Protein AF-A0A8C8VWM9-F1 (afdb_monomer)

Radius of gyration: 40.5 Å; Cα contacts (8 Å, |Δi|>4): 13; chains: 1; bounding box: 88×67×94 Å

Secondary structure (DSSP, 8-state):
-PPPPP----------PPPP---------PPP-------------------PPPPTT--GGGGPPP---THHHHHHHHHHHHHHHHHHHHHHHHHHHHHH----SS-----PPP--------HHHHHHHHHHHHHHHHHHHHHHHHHHHHHHHHHHHHHTT-

Solvent-accessible surface area (backbone atoms only — not comparable to full-atom values): 11146 Å² total; per-residue (Å²): 138,84,85,86,78,90,81,92,77,89,80,85,80,78,90,82,83,82,86,85,90,80,80,91,78,92,78,85,82,84,82,80,86,76,89,74,95,72,94,64,89,70,78,83,70,76,72,76,87,73,85,72,78,68,57,94,92,54,60,71,70,82,76,54,72,86,76,89,58,78,63,61,62,56,57,54,52,52,54,50,50,52,51,53,51,52,52,52,50,50,53,53,50,50,56,47,32,72,74,73,43,68,83,56,95,62,88,68,74,72,79,76,78,79,82,86,70,92,73,90,66,64,70,68,58,58,55,53,52,51,54,51,51,52,52,54,52,50,51,53,52,52,49,53,52,50,50,52,51,51,51,49,52,51,52,54,55,58,60,75,79,111

Foldseek 3Di:
DDDDDDDDDDDDDDDDDDDDDDDDDDDDDDDDDDDDDDDDPPPPCPPPPDDDDPPDPDDCVVVDDPDPDPVVVVVVVVVVVVVVVVVVVVVVVVVCCVVQNDCDPPHDGPDDDPPDDDDPDPPVVVVVVVVVVVVVVVVVVVVVVVVVVVVVVVVVVVVVVD

Sequence (162 aa):
MKRAKHLSTTSKKLTSVPELPFKKGLLNSSPKLKEKRNTKPLHDKTEPMVLRSPPTGESIVRYALPIPSSKTKDLIAEDEMVRRIAKHLKTVVTALEDTYGAVDEDGERTPMKPKADGVSLSVGDDMNSFLLCCSQFAAQLEEAVKEERNRKIFQNFFQSFQ

Mean predicted aligned error: 24.04 Å

Organism: Peromyscus maniculatus bairdii (NCBI:txid230844)

InterPro domains:
  IPR029272 Coiled-coil domain-containing protein 7 [PF15368] (1-162)
  IPR029272 Coiled-coil domain-containing protein 7 [PTHR22035] (1-162)

pLDDT: mean 70.37, std 18.26, range [37.22, 97.12]

Structure (mmCIF, N/CA/C/O backbone):
data_AF-A0A8C8VWM9-F1
#
_entry.id   AF-A0A8C8VWM9-F1
#
loop_
_atom_site.group_PDB
_atom_sit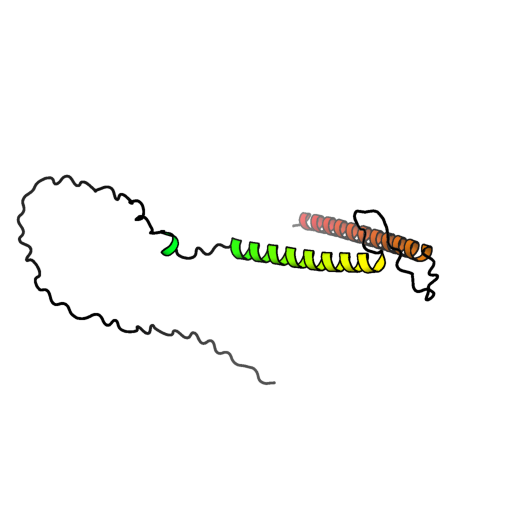e.id
_atom_site.type_symbol
_atom_site.label_atom_id
_atom_site.label_alt_id
_atom_site.label_comp_id
_atom_site.label_asym_id
_atom_site.label_entity_id
_atom_site.label_seq_id
_atom_site.pdbx_PDB_ins_code
_atom_site.Cartn_x
_atom_site.Cartn_y
_atom_site.Cartn_z
_atom_site.occupancy
_atom_site.B_iso_or_equiv
_atom_site.auth_seq_id
_atom_site.auth_comp_id
_atom_site.auth_asym_id
_atom_site.auth_atom_id
_atom_site.pdbx_PDB_model_num
ATOM 1 N N . MET A 1 1 ? -30.475 37.776 -5.937 1.00 49.91 1 MET A N 1
ATOM 2 C CA . MET A 1 1 ? -30.192 36.514 -5.214 1.00 49.91 1 MET A CA 1
ATOM 3 C C . MET A 1 1 ? -31.168 36.372 -4.054 1.00 49.91 1 MET A C 1
ATOM 5 O O . MET A 1 1 ? -31.245 37.276 -3.232 1.00 49.91 1 MET A O 1
ATOM 9 N N . LYS A 1 2 ? -31.975 35.306 -4.020 1.00 46.75 2 LYS A N 1
ATOM 10 C CA . LYS A 1 2 ? -32.962 35.071 -2.951 1.00 46.75 2 LYS A CA 1
ATOM 11 C C . LYS A 1 2 ? -32.280 34.373 -1.763 1.00 46.75 2 LYS A C 1
ATOM 13 O O . LYS A 1 2 ? -31.600 33.375 -1.966 1.00 46.75 2 LYS A O 1
ATOM 18 N N . ARG A 1 3 ? -32.463 34.893 -0.541 1.00 51.50 3 ARG A N 1
ATOM 19 C CA . ARG A 1 3 ? -32.061 34.238 0.722 1.00 51.50 3 ARG A CA 1
ATOM 20 C C . ARG A 1 3 ? -33.010 33.071 1.017 1.00 51.50 3 ARG A C 1
ATOM 22 O O . ARG A 1 3 ? -34.223 33.275 1.036 1.00 51.50 3 ARG A O 1
ATOM 29 N N . ALA A 1 4 ? -32.469 31.882 1.269 1.00 49.03 4 ALA A N 1
ATOM 30 C CA . ALA A 1 4 ? -33.246 30.736 1.733 1.00 49.03 4 ALA A CA 1
ATOM 31 C C . ALA A 1 4 ? -33.466 30.826 3.253 1.00 49.03 4 ALA A C 1
ATOM 33 O O . ALA A 1 4 ? -32.539 31.105 4.011 1.00 49.03 4 ALA A O 1
ATOM 34 N N . LYS A 1 5 ? -34.722 30.642 3.670 1.00 57.28 5 LYS A N 1
ATOM 35 C CA . LYS A 1 5 ? -35.191 30.660 5.060 1.00 57.28 5 LYS A CA 1
ATOM 36 C C . LYS A 1 5 ? -35.154 29.236 5.631 1.00 57.28 5 LYS A C 1
ATOM 38 O O . LYS A 1 5 ? -35.474 28.286 4.925 1.00 57.28 5 LYS A O 1
ATOM 43 N N . HIS A 1 6 ? -34.777 29.132 6.903 1.00 56.66 6 HIS A N 1
ATOM 44 C CA . HIS A 1 6 ? -34.774 27.920 7.728 1.00 56.66 6 HIS A CA 1
ATOM 45 C C . HIS A 1 6 ? -36.122 27.197 7.742 1.00 56.66 6 HIS A C 1
ATOM 47 O O . HIS A 1 6 ? -37.140 27.864 7.903 1.00 56.66 6 HIS A O 1
ATOM 53 N N . LEU A 1 7 ? -36.102 25.858 7.758 1.00 49.00 7 LEU A N 1
ATOM 54 C CA . LEU A 1 7 ? -37.121 25.038 8.420 1.00 49.00 7 LEU A CA 1
ATOM 55 C C . LEU A 1 7 ? -36.479 23.764 8.990 1.00 49.00 7 LEU A C 1
ATOM 57 O O . LEU A 1 7 ? -36.115 22.844 8.263 1.00 49.00 7 LEU A O 1
ATOM 61 N N . SER A 1 8 ? -36.351 23.732 10.314 1.00 50.94 8 SER A N 1
ATOM 62 C CA . SER A 1 8 ? -36.157 22.516 11.098 1.00 50.94 8 SER A CA 1
ATOM 63 C C . SER A 1 8 ? -37.487 21.766 11.155 1.00 50.94 8 SER A C 1
ATOM 65 O O . SER A 1 8 ? -38.479 22.330 11.612 1.00 50.94 8 SER A O 1
ATOM 67 N N . THR A 1 9 ? -37.523 20.500 10.748 1.00 45.97 9 THR A N 1
ATOM 68 C CA . THR A 1 9 ? -38.686 19.626 10.970 1.00 45.97 9 THR A CA 1
ATOM 69 C C . THR A 1 9 ? -38.240 18.322 11.609 1.00 45.97 9 THR A C 1
ATOM 71 O O . THR A 1 9 ? -37.769 17.401 10.945 1.00 45.97 9 THR A O 1
ATOM 74 N N . THR A 1 10 ? -38.405 18.255 12.926 1.00 53.12 10 THR A N 1
ATOM 75 C CA . THR A 1 10 ? -38.468 17.017 13.696 1.00 53.12 10 THR A CA 1
ATOM 76 C C . THR A 1 10 ? -39.814 16.348 13.405 1.00 53.12 10 THR A C 1
ATOM 78 O O . THR A 1 10 ? -40.865 16.855 13.784 1.00 53.12 10 THR A O 1
ATOM 81 N N . SER A 1 11 ? -39.808 15.209 12.712 1.00 48.53 11 SER A N 1
ATOM 82 C CA . SER A 1 11 ? -41.022 14.413 12.496 1.00 48.53 11 SER A CA 1
ATOM 83 C C . SER A 1 11 ? -41.006 13.202 13.424 1.00 48.53 11 SER A C 1
ATOM 85 O O . SER A 1 11 ? -40.281 12.234 13.201 1.00 48.53 11 SER A O 1
ATOM 87 N N . LYS A 1 12 ? -41.790 13.281 14.505 1.00 55.97 12 LYS A N 1
ATOM 88 C CA . LYS A 1 12 ? -42.139 12.138 15.353 1.00 55.97 12 LYS A CA 1
ATOM 89 C C . LYS A 1 12 ? -43.263 11.372 14.656 1.00 55.97 12 LYS A C 1
ATOM 91 O O . LYS A 1 12 ? -44.409 11.811 14.701 1.00 55.97 12 LYS A O 1
ATOM 96 N N . LYS A 1 13 ? -42.961 10.232 14.029 1.00 55.12 13 LYS A N 1
ATOM 97 C CA . LYS A 1 13 ? -43.998 9.305 13.556 1.00 55.12 13 LYS A CA 1
ATOM 98 C C . LYS A 1 13 ? -44.179 8.198 14.590 1.00 55.12 13 LYS A C 1
ATOM 100 O O . LYS A 1 13 ? -43.287 7.383 14.800 1.00 55.12 13 LYS A O 1
ATOM 105 N N . LEU A 1 14 ? -45.323 8.246 15.268 1.00 48.50 14 LEU A N 1
ATOM 106 C CA . LEU A 1 14 ? -45.763 7.261 16.246 1.00 48.50 14 LEU A CA 1
ATOM 107 C C . LEU A 1 14 ? -46.107 5.921 15.581 1.00 48.50 14 LEU A C 1
ATOM 109 O O . LEU A 1 14 ? -46.537 5.845 14.431 1.00 48.50 14 LEU A O 1
ATOM 113 N N . THR A 1 15 ? -45.879 4.894 16.388 1.00 45.94 15 THR A N 1
ATOM 114 C CA . THR A 1 15 ? -46.115 3.459 16.266 1.00 45.94 15 THR A CA 1
ATOM 115 C C . THR A 1 15 ? -47.398 3.081 15.521 1.00 45.94 15 THR A C 1
ATOM 117 O O . THR A 1 15 ? -48.491 3.489 15.898 1.00 45.94 15 THR A O 1
ATOM 120 N N . SER A 1 16 ? -47.261 2.224 14.508 1.00 47.56 16 SER A N 1
ATOM 121 C CA . SER A 1 16 ? -48.359 1.511 13.848 1.00 47.56 16 SER A CA 1
ATOM 122 C C . SER A 1 16 ? -48.187 0.021 14.134 1.00 47.56 16 SER A C 1
ATOM 124 O O . SER A 1 16 ? -47.290 -0.610 13.581 1.00 47.56 16 SER A O 1
ATOM 126 N N . VAL A 1 17 ? -49.022 -0.512 15.025 1.00 49.31 17 VAL A N 1
ATOM 127 C CA . VAL A 1 17 ? -49.139 -1.939 15.362 1.00 49.31 17 VAL A CA 1
ATOM 128 C C . VAL A 1 17 ? -49.964 -2.648 14.282 1.00 49.31 17 VAL A C 1
ATOM 130 O O . VAL A 1 17 ? -51.083 -2.206 14.028 1.00 49.31 17 VAL A O 1
ATOM 133 N N . PRO A 1 18 ? -49.485 -3.752 13.682 1.00 50.41 18 PRO A N 1
ATOM 134 C CA . PRO A 1 18 ? -50.358 -4.707 13.007 1.00 50.41 18 PRO A CA 1
ATOM 135 C C . PRO A 1 18 ? -50.876 -5.757 14.001 1.00 50.41 18 PRO A C 1
ATOM 137 O O . PRO A 1 18 ? -50.117 -6.328 14.783 1.00 50.41 18 PRO A O 1
ATOM 140 N N . GLU A 1 19 ? -52.188 -5.968 13.968 1.00 46.50 19 GLU A N 1
ATOM 141 C CA . GLU A 1 19 ? -52.976 -6.848 14.832 1.00 46.50 19 GLU A CA 1
ATOM 142 C C . GLU A 1 19 ? -52.552 -8.330 14.782 1.00 46.50 19 GLU A C 1
ATOM 144 O O . GLU A 1 19 ? -52.253 -8.893 13.730 1.00 46.50 19 GLU A O 1
ATOM 149 N N . LEU A 1 20 ? -52.594 -8.976 15.953 1.00 56.38 20 LEU A N 1
ATOM 150 C CA . LEU A 1 20 ? -52.509 -10.428 16.149 1.00 56.38 20 LEU A CA 1
ATOM 151 C C . LEU A 1 20 ? -53.828 -11.114 15.754 1.00 56.38 20 LEU A C 1
ATOM 153 O O . LEU A 1 20 ? -54.880 -10.673 16.222 1.00 56.38 20 LEU A O 1
ATOM 157 N N . PRO A 1 21 ? -53.807 -12.277 15.073 1.00 56.69 21 PRO A N 1
ATOM 158 C CA . PRO A 1 21 ? -54.996 -13.107 14.962 1.00 56.69 21 PRO A CA 1
ATOM 159 C C . PRO A 1 21 ? -54.766 -14.495 15.568 1.00 56.69 21 PRO A C 1
ATOM 161 O O . PRO A 1 21 ? -54.603 -15.464 14.836 1.00 56.69 21 PRO A O 1
ATOM 164 N N . PHE A 1 22 ? -54.834 -14.645 16.897 1.00 45.28 22 PHE A N 1
ATOM 165 C CA . PHE A 1 22 ? -54.910 -15.983 17.508 1.00 45.28 22 PHE A CA 1
ATOM 166 C C . PHE A 1 22 ? -56.035 -16.063 18.546 1.00 45.28 22 PHE A C 1
ATOM 168 O O . PHE A 1 22 ? -55.897 -15.733 19.717 1.00 45.28 22 PHE A O 1
ATOM 175 N N . LYS A 1 23 ? -57.193 -16.446 17.998 1.00 54.06 23 LYS A N 1
ATOM 176 C CA . LYS A 1 23 ? -58.316 -17.223 18.547 1.00 54.06 23 LYS A CA 1
ATOM 177 C C . LYS A 1 23 ? -58.404 -17.364 20.079 1.00 54.06 23 LYS A C 1
ATOM 179 O O . LYS A 1 23 ? -57.612 -18.028 20.733 1.00 54.06 23 LYS A O 1
ATOM 184 N N . LYS A 1 24 ? -59.526 -16.843 20.582 1.00 53.66 24 LYS A N 1
ATOM 185 C CA . LYS A 1 24 ? -60.141 -17.067 21.895 1.00 53.66 24 LYS A CA 1
ATOM 186 C C . LYS A 1 24 ? -60.174 -18.560 22.264 1.00 53.66 24 LYS A C 1
ATOM 188 O O . LYS A 1 24 ? -60.882 -19.331 21.621 1.00 53.66 24 LYS A O 1
ATOM 193 N N . GLY A 1 25 ? -59.477 -18.921 23.338 1.00 41.66 25 GLY A N 1
ATOM 194 C CA . GLY A 1 25 ? -59.679 -20.151 24.101 1.00 41.66 25 GLY A CA 1
ATOM 195 C C . GLY A 1 25 ? -60.116 -19.782 25.515 1.00 41.66 25 GLY A C 1
ATOM 196 O O . GLY A 1 25 ? -59.303 -19.374 26.335 1.00 41.66 25 GLY A O 1
ATOM 197 N N . LEU A 1 26 ? -61.420 -19.854 25.762 1.00 53.25 26 LEU A N 1
ATOM 198 C CA . LEU A 1 26 ? -62.054 -19.678 27.065 1.00 53.25 26 LEU A CA 1
ATOM 199 C C . LEU A 1 26 ? -61.675 -20.850 27.975 1.00 53.25 26 LEU A C 1
ATOM 201 O O . LEU A 1 26 ? -62.111 -21.961 27.694 1.00 53.25 26 LEU A O 1
ATOM 205 N N . LEU A 1 27 ? -60.969 -20.609 29.081 1.00 44.94 27 LEU A N 1
ATOM 206 C CA . LEU A 1 27 ? -61.051 -21.473 30.259 1.00 44.94 27 LEU A CA 1
ATOM 207 C C . LEU A 1 27 ? -61.085 -20.629 31.535 1.00 44.94 27 LEU A C 1
ATOM 209 O O . LEU A 1 27 ? -60.296 -19.715 31.755 1.00 44.94 27 LEU A O 1
ATOM 213 N N . ASN A 1 28 ? -62.110 -20.938 32.317 1.00 49.22 28 ASN A N 1
ATOM 214 C CA . ASN A 1 28 ? -62.602 -20.227 33.477 1.00 49.22 28 ASN A CA 1
ATOM 215 C C . ASN A 1 28 ? -61.743 -20.455 34.732 1.00 49.22 28 ASN A C 1
ATOM 217 O O . ASN A 1 28 ? -60.994 -21.422 34.840 1.00 49.22 28 ASN A O 1
ATOM 221 N N . SER A 1 29 ? -62.057 -19.636 35.738 1.00 48.09 29 SER A N 1
ATOM 222 C CA . SER A 1 29 ? -61.839 -19.810 37.181 1.00 48.09 29 SER A CA 1
ATOM 223 C C . SER A 1 29 ? -60.568 -19.201 37.792 1.00 48.09 29 SER A C 1
ATOM 225 O O . SER A 1 29 ? -59.456 -19.704 37.703 1.00 48.09 29 SER A O 1
ATOM 227 N N . SER A 1 30 ? -60.799 -18.097 38.505 1.00 53.41 30 SER A N 1
ATOM 228 C CA . SER A 1 30 ? -59.962 -17.613 39.601 1.00 53.41 30 SER A CA 1
ATOM 229 C C . SER A 1 30 ? -60.110 -18.556 40.806 1.00 53.41 30 SER A C 1
ATOM 231 O O . SER A 1 30 ? -61.251 -18.848 41.190 1.00 53.41 30 SER A O 1
ATOM 233 N N . PRO A 1 31 ? -59.022 -19.021 41.449 1.00 45.34 31 PRO A N 1
ATOM 234 C CA . PRO A 1 31 ? -59.144 -19.699 42.724 1.00 45.34 31 PRO A CA 1
ATOM 235 C C . PRO A 1 31 ? -59.164 -18.662 43.854 1.00 45.34 31 PRO A C 1
ATOM 237 O O . PRO A 1 31 ? -58.237 -17.875 44.043 1.00 45.34 31 PRO A O 1
ATOM 240 N N . LYS A 1 32 ? -60.257 -18.689 44.621 1.00 51.72 32 LYS A N 1
ATOM 241 C CA . LYS A 1 32 ? -60.429 -17.971 45.888 1.00 51.72 32 LYS A CA 1
ATOM 242 C C . LYS A 1 32 ? -59.246 -18.241 46.824 1.00 51.72 32 LYS A C 1
ATOM 244 O O . LYS A 1 32 ? -58.945 -19.396 47.126 1.00 51.72 32 LYS A O 1
ATOM 249 N N . LEU A 1 33 ? -58.652 -17.173 47.352 1.00 46.44 33 LEU A N 1
ATOM 250 C CA . LEU A 1 33 ? -57.659 -17.234 48.418 1.00 46.44 33 LEU A CA 1
ATOM 251 C C . LEU A 1 33 ? -58.347 -17.723 49.707 1.00 46.44 33 LEU A C 1
ATOM 253 O O . LEU A 1 33 ? -59.080 -16.975 50.351 1.00 46.44 33 LEU A O 1
ATOM 257 N N . LYS A 1 34 ? -58.162 -18.993 50.078 1.00 53.12 34 LYS A N 1
ATOM 258 C CA . LYS A 1 34 ? -58.459 -19.455 51.440 1.00 53.12 34 LYS A CA 1
ATOM 259 C C . LYS A 1 34 ? -57.198 -19.283 52.279 1.00 53.12 34 LYS A C 1
ATOM 261 O O . LYS A 1 34 ? -56.277 -20.088 52.184 1.00 53.12 34 LYS A O 1
ATOM 266 N N . GLU A 1 35 ? -57.174 -18.231 53.092 1.00 56.28 35 GLU A N 1
ATOM 267 C CA . GLU A 1 35 ? -56.172 -18.026 54.137 1.00 56.28 35 GLU A CA 1
ATOM 268 C C . GLU A 1 35 ? -56.282 -19.169 55.160 1.00 56.28 35 GLU A C 1
ATOM 270 O O . GLU A 1 35 ? -57.215 -19.235 55.959 1.00 56.28 35 GLU A O 1
ATOM 275 N N . LYS A 1 36 ? -55.338 -20.111 55.113 1.00 54.59 36 LYS A N 1
ATOM 276 C CA . LYS A 1 36 ? -55.034 -21.001 56.235 1.00 54.59 36 LYS A CA 1
ATOM 277 C C . LYS A 1 36 ? -53.617 -20.688 56.695 1.00 54.59 36 LYS A C 1
ATOM 279 O O . LYS A 1 36 ? -52.646 -21.098 56.062 1.00 54.59 36 LYS A O 1
ATOM 284 N N . ARG A 1 37 ? -53.518 -19.918 57.782 1.00 56.00 37 ARG A N 1
ATOM 285 C CA . ARG A 1 37 ? -52.270 -19.683 58.513 1.00 56.00 37 ARG A CA 1
ATOM 286 C C . ARG A 1 37 ? -51.846 -20.974 59.196 1.00 56.00 37 ARG A C 1
ATOM 288 O O . ARG A 1 37 ? -52.315 -21.291 60.283 1.00 56.00 37 ARG A O 1
ATOM 295 N N . ASN A 1 38 ? -50.932 -21.689 58.554 1.00 46.69 38 ASN A N 1
ATOM 296 C CA . ASN A 1 38 ? -50.245 -22.819 59.153 1.00 46.69 38 ASN A CA 1
ATOM 297 C C . ASN A 1 38 ? -48.748 -22.518 59.078 1.00 46.69 38 ASN A C 1
ATOM 299 O O . ASN A 1 38 ? -48.108 -22.752 58.053 1.00 46.69 38 ASN A O 1
ATOM 303 N N . THR A 1 39 ? -48.203 -21.960 60.153 1.00 55.62 39 THR A N 1
ATOM 304 C CA . THR A 1 39 ? -46.775 -21.680 60.308 1.00 55.62 39 THR A CA 1
ATOM 305 C C . THR A 1 39 ? -46.000 -22.999 60.309 1.00 55.62 39 THR A C 1
ATOM 307 O O . THR A 1 39 ? -46.039 -23.757 61.276 1.00 55.62 39 THR A O 1
ATOM 310 N N . LYS A 1 40 ? -45.292 -23.286 59.218 1.00 60.34 40 LYS A N 1
ATOM 311 C CA . LYS A 1 40 ? -44.137 -24.192 59.198 1.00 60.34 40 LYS A CA 1
ATOM 312 C C . LYS A 1 40 ? -42.957 -23.369 58.684 1.00 60.34 40 LYS A C 1
ATOM 314 O O . LYS A 1 40 ? -43.172 -22.602 57.743 1.00 60.34 40 LYS A O 1
ATOM 319 N N . PRO A 1 41 ? -41.741 -23.497 59.242 1.00 48.50 41 PRO A N 1
ATOM 320 C CA . PRO A 1 41 ? -40.570 -22.916 58.610 1.00 48.50 41 PRO A CA 1
ATOM 321 C C . PRO A 1 41 ? -40.325 -23.721 57.332 1.00 48.50 41 PRO A C 1
ATOM 323 O O . PRO A 1 41 ? -39.731 -24.797 57.348 1.00 48.50 41 PRO A O 1
ATOM 326 N N . LEU A 1 42 ? -40.894 -23.248 56.223 1.00 48.44 42 LEU A N 1
ATOM 327 C CA . LEU A 1 42 ? -40.524 -23.707 54.899 1.00 48.44 42 LEU A CA 1
ATOM 328 C C . LEU A 1 42 ? -39.066 -23.289 54.753 1.00 48.44 42 LEU A C 1
ATOM 330 O O . LEU A 1 42 ? -38.775 -22.097 54.741 1.00 48.44 42 LEU A O 1
ATOM 334 N N . HIS A 1 43 ? -38.154 -24.260 54.750 1.00 53.97 43 HIS A N 1
ATOM 335 C CA . HIS A 1 43 ? -36.796 -24.018 54.294 1.00 53.97 43 HIS A CA 1
ATOM 336 C C . HIS A 1 43 ? -36.910 -23.290 52.958 1.00 53.97 43 HIS A C 1
ATOM 338 O O . HIS A 1 43 ? -37.343 -23.887 51.973 1.00 53.97 43 HIS A O 1
ATOM 344 N N . ASP A 1 44 ? -36.568 -22.005 52.966 1.00 54.94 44 ASP A N 1
ATOM 345 C CA . ASP A 1 44 ? -36.455 -21.167 51.786 1.00 54.94 44 ASP A CA 1
ATOM 346 C C . ASP A 1 44 ? -35.226 -21.658 51.024 1.00 54.94 44 ASP A C 1
ATOM 348 O O . ASP A 1 44 ? -34.111 -21.149 51.138 1.00 54.94 44 ASP A O 1
ATOM 352 N N . LYS A 1 45 ? -35.399 -22.805 50.366 1.00 59.06 45 LYS A N 1
ATOM 353 C CA . LYS A 1 45 ? -34.421 -23.350 49.447 1.00 59.06 45 LYS A CA 1
ATOM 354 C C . LYS A 1 45 ? -34.597 -22.517 48.198 1.00 59.06 45 LYS A C 1
ATOM 356 O O . LYS A 1 45 ? -35.404 -22.851 47.339 1.00 59.06 45 LYS A O 1
ATOM 361 N N . THR A 1 46 ? -33.873 -21.406 48.152 1.00 66.62 46 THR A N 1
ATOM 362 C CA . THR A 1 46 ? -33.529 -20.729 46.909 1.00 66.62 46 THR A CA 1
ATOM 363 C C . THR A 1 46 ? -32.903 -21.795 46.021 1.00 66.62 46 THR A C 1
ATOM 365 O O . THR A 1 46 ? -31.738 -22.158 46.178 1.00 66.62 46 THR A O 1
ATOM 368 N N . GLU A 1 47 ? -33.733 -22.414 45.183 1.00 70.25 47 GLU A N 1
ATOM 369 C CA . GLU A 1 47 ? -33.284 -23.420 44.240 1.00 70.25 47 GLU A CA 1
ATOM 370 C C . GLU A 1 47 ? -32.241 -22.727 43.362 1.00 70.25 47 GLU A C 1
ATOM 372 O O . GLU A 1 47 ? -32.527 -21.661 42.804 1.00 70.25 47 GLU A O 1
ATOM 377 N N . PRO A 1 48 ? -31.001 -23.237 43.308 1.00 71.56 48 PRO A N 1
ATOM 378 C CA . PRO A 1 48 ? -29.968 -22.588 42.528 1.00 71.56 48 PRO A CA 1
ATOM 379 C C . PRO A 1 48 ? -30.461 -22.504 41.084 1.00 71.56 48 PRO A C 1
ATOM 381 O O . PRO A 1 48 ? -30.856 -23.510 40.496 1.00 71.56 48 PRO A O 1
ATOM 384 N N . MET A 1 49 ? -30.464 -21.301 40.509 1.00 74.44 49 MET A N 1
ATOM 385 C CA . MET A 1 49 ? -30.760 -21.120 39.091 1.00 74.44 49 MET A CA 1
ATOM 386 C C . MET A 1 49 ? -29.642 -21.778 38.273 1.00 74.44 49 MET A C 1
ATOM 388 O O . MET A 1 49 ? -28.622 -21.160 37.976 1.00 74.44 49 MET A O 1
ATOM 392 N N . VAL A 1 50 ? -29.812 -23.059 37.944 1.00 76.75 50 VAL A N 1
ATOM 393 C CA . VAL A 1 50 ? -28.855 -23.819 37.136 1.00 76.75 50 VAL A CA 1
ATOM 394 C C . VAL A 1 50 ? -29.149 -23.560 35.664 1.00 76.75 50 VAL A C 1
ATOM 396 O O . VAL A 1 50 ? -30.140 -24.047 35.118 1.00 76.75 50 VAL A O 1
ATOM 399 N N . LEU A 1 51 ? -28.264 -22.811 35.004 1.00 76.31 51 LEU A N 1
ATOM 400 C CA . LEU A 1 51 ? -28.248 -22.722 33.546 1.00 76.31 51 LEU A CA 1
ATOM 401 C C . LEU A 1 51 ? -27.906 -24.104 32.982 1.00 76.31 51 LEU A C 1
ATOM 403 O O . LEU A 1 51 ? -26.787 -24.593 33.133 1.00 76.31 51 LEU A O 1
ATOM 407 N N . ARG A 1 52 ? -28.896 -24.757 32.369 1.00 76.44 52 ARG A N 1
ATOM 408 C CA . ARG A 1 52 ? -28.689 -26.034 31.684 1.00 76.44 52 ARG A CA 1
ATOM 409 C C . ARG A 1 52 ? -28.001 -25.819 30.343 1.00 76.44 52 ARG A C 1
ATOM 411 O O . ARG A 1 52 ? -28.127 -24.761 29.728 1.00 76.44 52 ARG A O 1
ATOM 418 N N . SER A 1 53 ? -27.294 -26.850 29.889 1.00 75.31 53 SER A N 1
ATOM 419 C CA . SER A 1 53 ? -26.755 -26.917 28.534 1.00 75.31 53 SER A CA 1
ATOM 420 C C . SER A 1 53 ? -27.881 -26.691 27.518 1.00 75.31 53 SER A C 1
ATOM 422 O O . SER A 1 53 ? -28.990 -27.195 27.733 1.00 75.31 53 SER A O 1
ATOM 424 N N . PRO A 1 54 ? -27.620 -25.981 26.409 1.00 71.94 54 PRO A N 1
ATOM 425 C CA . PRO A 1 54 ? -28.580 -25.876 25.320 1.00 71.94 54 PRO A CA 1
ATOM 426 C C . PRO A 1 54 ? -29.008 -27.273 24.846 1.00 71.94 54 PRO A C 1
ATOM 428 O O . PRO A 1 54 ? -28.168 -28.182 24.823 1.00 71.94 54 PRO A O 1
ATOM 431 N N . PRO A 1 55 ? -30.279 -27.467 24.456 1.00 80.19 55 PRO A N 1
ATOM 432 C CA . PRO A 1 55 ? -30.728 -28.711 23.843 1.00 80.19 55 PRO A CA 1
ATOM 433 C C . PRO A 1 55 ? -29.843 -29.091 22.649 1.00 80.19 55 PRO A C 1
ATOM 435 O O . PRO A 1 55 ? -29.384 -28.227 21.899 1.00 80.19 55 PRO A O 1
ATOM 438 N N . THR A 1 56 ? -29.604 -30.387 22.447 1.00 76.69 56 THR A N 1
ATOM 439 C CA . THR A 1 56 ? -28.828 -30.887 21.305 1.00 76.69 56 THR A CA 1
ATOM 440 C C . THR A 1 56 ? -29.461 -30.408 19.992 1.00 76.69 56 THR A C 1
ATOM 442 O O . THR A 1 56 ? -30.583 -30.785 19.671 1.00 76.69 56 THR A O 1
ATOM 445 N N . GLY A 1 57 ? -28.748 -29.559 19.241 1.00 74.69 57 GLY A N 1
ATOM 446 C CA . GLY A 1 57 ? -29.234 -28.940 17.994 1.00 74.69 57 GLY A CA 1
ATOM 447 C C . GLY A 1 57 ? -29.686 -27.476 18.126 1.00 74.69 57 GLY A C 1
ATOM 448 O O . GLY A 1 57 ? -29.973 -26.809 17.122 1.00 74.69 57 GLY A O 1
ATOM 449 N N . GLU A 1 58 ? -29.701 -26.924 19.339 1.00 76.94 58 GLU A N 1
ATOM 450 C CA . GLU A 1 58 ? -29.952 -25.507 19.579 1.00 76.94 58 GLU A CA 1
ATOM 451 C C . GLU A 1 58 ? -28.653 -24.752 19.855 1.00 76.94 58 GLU A C 1
ATOM 453 O O . GLU A 1 58 ? -27.934 -25.018 20.812 1.00 76.94 58 GLU A O 1
ATOM 458 N N . SER A 1 59 ? -28.348 -23.780 18.994 1.00 78.44 59 SER A N 1
ATOM 459 C CA . SER A 1 59 ? -27.229 -22.865 19.198 1.00 78.44 59 SER A CA 1
ATOM 460 C C . SER A 1 59 ? -27.751 -21.539 19.739 1.00 78.44 59 SER A C 1
ATOM 462 O O . SER A 1 59 ? -28.582 -20.895 19.093 1.00 78.44 59 SER A O 1
ATOM 464 N N . ILE A 1 60 ? -27.220 -21.101 20.887 1.00 75.88 60 ILE A N 1
ATOM 465 C CA . ILE A 1 60 ? -27.501 -19.781 21.486 1.00 75.88 60 ILE A CA 1
ATOM 466 C C . ILE A 1 60 ? -27.198 -18.646 20.490 1.00 75.88 60 ILE A C 1
ATOM 468 O O . ILE A 1 60 ? -27.824 -17.591 20.546 1.00 75.88 60 ILE A O 1
ATOM 472 N N . VAL A 1 61 ? -26.314 -18.885 19.513 1.00 77.50 61 VAL A N 1
ATOM 473 C CA . VAL A 1 61 ? -25.963 -17.935 18.446 1.00 77.50 61 VAL A CA 1
ATOM 474 C C . VAL A 1 61 ? -27.190 -17.470 17.654 1.00 77.50 61 VAL A C 1
ATOM 476 O O . VAL A 1 61 ? -27.222 -16.325 17.217 1.00 77.50 61 VAL A O 1
ATOM 479 N N . ARG A 1 62 ? -28.239 -18.299 17.518 1.00 77.25 62 ARG A N 1
ATOM 480 C CA . ARG A 1 62 ? -29.477 -17.914 16.807 1.00 77.25 62 ARG A CA 1
ATOM 481 C C . ARG A 1 62 ? -30.265 -16.805 17.509 1.00 77.25 62 ARG A C 1
ATOM 483 O O . ARG A 1 62 ? -31.060 -16.130 16.866 1.00 77.25 62 ARG A O 1
ATOM 490 N N . TYR A 1 63 ? -30.044 -16.630 18.808 1.00 81.75 63 TYR A N 1
ATOM 491 C CA . TYR A 1 63 ? -30.673 -15.596 19.629 1.00 81.75 63 TYR A CA 1
ATOM 492 C C . TYR A 1 63 ? -29.692 -14.482 20.008 1.00 81.75 63 TYR A C 1
ATOM 494 O O . TYR A 1 63 ? -30.054 -13.566 20.746 1.00 81.75 63 TYR A O 1
ATOM 502 N N . ALA A 1 64 ? -28.448 -14.550 19.526 1.00 84.75 64 ALA A N 1
ATOM 503 C CA . ALA A 1 64 ? -27.461 -13.522 19.787 1.00 84.75 64 ALA A CA 1
ATOM 504 C C . ALA A 1 64 ? -27.808 -12.259 18.994 1.00 84.75 64 ALA A C 1
ATOM 506 O O . ALA A 1 64 ? -28.032 -12.297 17.783 1.00 84.75 64 ALA A O 1
ATOM 507 N N . LEU A 1 65 ? -27.820 -11.121 19.685 1.00 83.88 65 LEU A N 1
ATOM 508 C CA . LEU A 1 65 ? -27.868 -9.833 19.012 1.00 83.88 65 LEU A CA 1
ATOM 509 C C . LEU A 1 65 ? -26.523 -9.587 18.316 1.00 83.88 65 LEU A C 1
ATOM 511 O O . LEU A 1 65 ? -25.478 -9.910 18.892 1.00 83.88 65 LEU A O 1
ATOM 515 N N . PRO A 1 66 ? -26.516 -8.992 17.111 1.00 78.94 66 PRO A N 1
ATOM 516 C CA . PRO A 1 66 ? -25.279 -8.565 16.477 1.00 78.94 66 PRO A CA 1
ATOM 517 C C . PRO A 1 66 ? -24.535 -7.618 17.419 1.00 78.94 66 PRO A C 1
ATOM 519 O O . PRO A 1 66 ? -25.059 -6.559 17.764 1.00 78.94 66 PRO A O 1
ATOM 522 N N . ILE A 1 67 ? -23.333 -7.997 17.859 1.00 80.31 67 ILE A N 1
ATOM 523 C CA . ILE A 1 67 ? -22.508 -7.135 18.707 1.00 80.31 67 ILE A CA 1
ATOM 524 C C . ILE A 1 67 ? -21.868 -6.088 17.790 1.00 80.31 67 ILE A C 1
ATOM 526 O O . ILE A 1 67 ? -21.062 -6.458 16.930 1.00 80.31 67 ILE A O 1
ATOM 530 N N . PRO A 1 68 ? -22.189 -4.790 17.937 1.00 67.56 68 PRO A N 1
ATOM 531 C CA . PRO A 1 68 ? -21.496 -3.754 17.194 1.00 67.56 68 PRO A CA 1
ATOM 532 C C . PRO A 1 68 ? -20.056 -3.663 17.714 1.00 67.56 68 PRO A C 1
ATOM 534 O O . PRO A 1 68 ? -19.791 -3.072 18.757 1.00 67.56 68 PRO A O 1
ATOM 537 N N . SER A 1 69 ? -19.118 -4.273 16.992 1.00 68.62 69 SER A N 1
ATOM 538 C CA . SER A 1 69 ? -17.686 -4.125 17.248 1.00 68.62 69 SER A CA 1
ATOM 539 C C . SER A 1 69 ? -17.150 -2.946 16.443 1.00 68.62 69 SER A C 1
ATOM 541 O O . SER A 1 69 ? -17.325 -2.877 15.226 1.00 68.62 69 SER A O 1
ATOM 543 N N . SER A 1 70 ? -16.476 -2.010 17.111 1.00 67.88 70 SER A N 1
ATOM 544 C CA . SER A 1 70 ? -15.804 -0.888 16.442 1.00 67.88 70 SER A CA 1
ATOM 545 C C . SER A 1 70 ? -14.696 -1.359 15.496 1.00 67.88 70 SER A C 1
ATOM 547 O O . SER A 1 70 ? -14.459 -0.728 14.473 1.00 67.88 70 SER A O 1
ATOM 549 N N . LYS A 1 71 ? -14.083 -2.511 15.790 1.00 65.12 71 LYS A N 1
ATOM 550 C CA . LYS A 1 71 ? -12.932 -3.056 15.061 1.00 65.12 71 LYS A CA 1
ATOM 551 C C . LYS A 1 71 ? -13.279 -3.614 13.683 1.00 65.12 71 LYS A C 1
ATOM 553 O O . LYS A 1 71 ? -12.407 -3.706 12.831 1.00 65.12 71 LYS A O 1
ATOM 558 N N . THR A 1 72 ? -14.542 -3.961 13.425 1.00 63.22 72 THR A N 1
ATOM 559 C CA . THR A 1 72 ? -14.944 -4.526 12.126 1.00 63.22 72 THR A CA 1
ATOM 560 C C . THR A 1 72 ? -14.791 -3.513 10.989 1.00 63.22 72 THR A C 1
ATOM 562 O O . THR A 1 72 ? -14.457 -3.901 9.878 1.00 63.22 72 THR A O 1
ATOM 565 N N . LYS A 1 73 ? -14.998 -2.215 11.254 1.00 64.81 73 LYS A N 1
ATOM 566 C CA . LYS A 1 73 ? -14.845 -1.162 10.235 1.00 64.81 73 LYS A CA 1
ATOM 567 C C . LYS A 1 73 ? -13.379 -0.915 9.872 1.00 64.81 73 LYS A C 1
ATOM 569 O O . LYS A 1 73 ? -13.082 -0.706 8.701 1.00 64.81 73 LYS A O 1
ATOM 574 N N . ASP A 1 74 ? -12.492 -0.994 10.860 1.00 64.69 74 ASP A N 1
ATOM 575 C CA . ASP A 1 74 ? -11.055 -0.768 10.684 1.00 64.69 74 ASP A CA 1
ATOM 576 C C . ASP A 1 74 ? -10.412 -1.906 9.868 1.00 64.69 74 ASP A C 1
ATOM 578 O O . ASP A 1 74 ? -9.674 -1.650 8.921 1.00 64.69 74 ASP A O 1
ATOM 582 N N . LEU A 1 75 ? -10.794 -3.162 10.138 1.00 65.88 75 LEU A N 1
ATOM 583 C CA . LEU A 1 75 ? -10.292 -4.333 9.402 1.00 65.88 75 LEU A CA 1
ATOM 584 C C . LEU A 1 75 ? -10.703 -4.338 7.919 1.00 65.88 75 LEU A C 1
ATOM 586 O O . LEU A 1 75 ? -9.934 -4.766 7.061 1.00 65.88 75 LEU A O 1
ATOM 590 N N . ILE A 1 76 ? -11.905 -3.846 7.600 1.00 66.69 76 ILE A N 1
ATOM 591 C CA . ILE A 1 76 ? -12.370 -3.722 6.208 1.00 66.69 76 ILE A CA 1
ATOM 592 C C . ILE A 1 76 ? -11.538 -2.671 5.453 1.00 66.69 76 ILE A C 1
ATOM 594 O O . ILE A 1 76 ? -11.219 -2.866 4.278 1.00 66.69 76 ILE A O 1
ATOM 598 N N . ALA A 1 77 ? -11.159 -1.578 6.124 1.00 80.25 77 ALA A N 1
ATOM 599 C CA . ALA A 1 77 ? -10.359 -0.508 5.533 1.00 80.25 77 ALA A CA 1
ATOM 600 C C . ALA A 1 77 ? -8.906 -0.939 5.260 1.00 80.25 77 ALA A C 1
ATOM 602 O O . ALA A 1 77 ? -8.343 -0.592 4.219 1.00 80.25 77 ALA A O 1
ATOM 603 N N . GLU A 1 78 ? -8.308 -1.723 6.158 1.00 83.94 78 GLU A N 1
ATOM 604 C CA . GLU A 1 78 ? -6.960 -2.277 5.973 1.00 83.94 78 GLU A CA 1
ATOM 605 C C . GLU A 1 78 ? -6.896 -3.231 4.771 1.00 83.94 78 GLU A C 1
ATOM 607 O O . GLU A 1 78 ? -6.038 -3.087 3.900 1.00 83.94 78 GLU A O 1
ATOM 612 N N . ASP A 1 79 ? -7.848 -4.156 4.664 1.00 87.38 79 ASP A N 1
ATOM 613 C CA . ASP A 1 79 ? -7.929 -5.118 3.560 1.00 87.38 79 ASP A CA 1
ATOM 614 C C . ASP A 1 79 ? -8.171 -4.431 2.195 1.00 87.38 79 ASP A C 1
ATOM 616 O O . ASP A 1 79 ? -7.585 -4.799 1.170 1.00 87.38 79 ASP A O 1
ATOM 620 N N . GLU A 1 80 ? -8.965 -3.355 2.160 1.00 89.94 80 GLU A N 1
ATOM 621 C CA . GLU A 1 80 ? -9.099 -2.520 0.961 1.00 89.94 80 GLU A CA 1
ATOM 622 C C . GLU A 1 80 ? -7.782 -1.829 0.575 1.00 89.94 80 GLU A C 1
ATOM 624 O O . GLU A 1 80 ? -7.425 -1.790 -0.609 1.00 89.94 80 GLU A O 1
ATOM 629 N N . MET A 1 81 ? -7.028 -1.326 1.553 1.00 92.00 81 MET A N 1
ATOM 630 C CA . MET A 1 81 ? -5.720 -0.715 1.317 1.00 92.00 81 MET A CA 1
ATOM 631 C C . MET A 1 81 ? -4.723 -1.726 0.740 1.00 92.00 81 MET A C 1
ATOM 63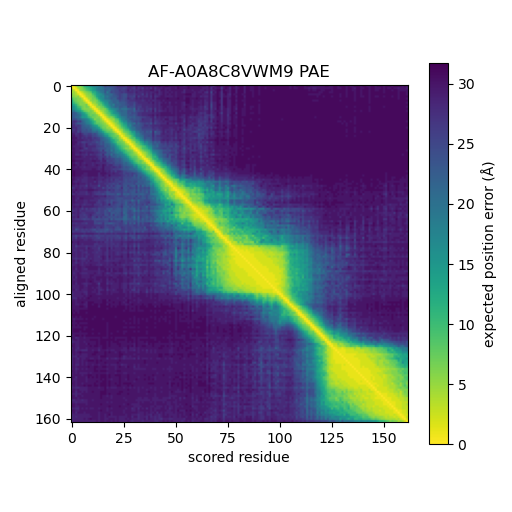3 O O . MET A 1 81 ? -4.069 -1.430 -0.263 1.00 92.00 81 MET A O 1
ATOM 637 N N . VAL A 1 82 ? -4.662 -2.935 1.303 1.00 94.44 82 VAL A N 1
ATOM 638 C CA . VAL A 1 82 ? -3.804 -4.023 0.808 1.00 94.44 82 VAL A CA 1
ATOM 639 C C . VAL A 1 82 ? -4.159 -4.384 -0.635 1.00 94.44 82 VAL A C 1
ATOM 641 O O . VAL A 1 82 ? -3.268 -4.465 -1.483 1.00 94.44 82 VAL A O 1
ATOM 644 N N . ARG A 1 83 ? -5.452 -4.504 -0.970 1.00 93.25 83 ARG A N 1
ATOM 645 C CA . ARG A 1 83 ? -5.892 -4.734 -2.359 1.00 93.25 83 ARG A CA 1
ATOM 646 C C . ARG A 1 83 ? -5.449 -3.630 -3.314 1.00 93.25 83 ARG A C 1
ATOM 648 O O . ARG A 1 83 ? -5.037 -3.922 -4.438 1.00 93.25 83 ARG A O 1
ATOM 655 N N . ARG A 1 84 ? -5.544 -2.363 -2.898 1.00 94.50 84 ARG A N 1
ATOM 656 C CA . ARG A 1 84 ? -5.119 -1.218 -3.721 1.00 94.50 84 ARG A CA 1
ATOM 657 C C . ARG A 1 84 ? -3.618 -1.248 -3.986 1.00 94.50 84 ARG A C 1
ATOM 659 O O . ARG A 1 84 ? -3.212 -1.059 -5.133 1.00 94.50 84 ARG A O 1
ATOM 666 N N . ILE A 1 85 ? -2.823 -1.528 -2.955 1.00 96.12 85 ILE A N 1
ATOM 667 C CA . ILE A 1 85 ? -1.367 -1.660 -3.069 1.00 96.12 85 ILE A CA 1
ATOM 668 C C . ILE A 1 85 ? -1.018 -2.824 -4.000 1.00 96.12 85 ILE A C 1
ATOM 670 O O . ILE A 1 85 ? -0.277 -2.627 -4.959 1.00 96.12 85 ILE A O 1
ATOM 674 N N . ALA A 1 86 ? -1.611 -4.002 -3.790 1.00 96.81 86 ALA A N 1
ATOM 675 C CA . ALA A 1 86 ? -1.366 -5.183 -4.618 1.00 96.81 86 ALA A CA 1
ATOM 676 C C . ALA A 1 86 ? -1.727 -4.945 -6.092 1.00 96.81 86 ALA A C 1
ATOM 678 O O . ALA A 1 86 ? -0.991 -5.352 -6.989 1.00 96.81 86 ALA A O 1
ATOM 679 N N . LYS A 1 87 ? -2.831 -4.236 -6.361 1.00 97.12 87 LYS A N 1
ATOM 680 C CA . LYS A 1 87 ? -3.225 -3.866 -7.725 1.00 97.12 87 LYS A CA 1
ATOM 681 C C . LYS A 1 87 ? -2.197 -2.946 -8.380 1.00 97.12 87 LYS A C 1
ATOM 683 O O . LYS A 1 87 ? -1.838 -3.178 -9.530 1.00 97.12 87 LYS A O 1
ATOM 688 N N . HIS A 1 88 ? -1.733 -1.922 -7.664 1.00 96.69 88 HIS A N 1
ATOM 689 C CA . HIS A 1 88 ? -0.731 -1.003 -8.196 1.00 96.69 88 HIS A CA 1
ATOM 690 C C . HIS A 1 88 ? 0.604 -1.709 -8.438 1.00 96.69 88 HIS A C 1
ATOM 692 O O . HIS A 1 88 ? 1.183 -1.558 -9.509 1.00 96.69 88 HIS A O 1
ATOM 698 N N . LEU A 1 89 ? 1.035 -2.547 -7.493 1.00 96.75 89 LEU A N 1
ATOM 699 C CA . LEU A 1 89 ? 2.237 -3.356 -7.640 1.00 96.75 89 LEU A CA 1
ATOM 700 C C . LEU A 1 89 ? 2.140 -4.273 -8.861 1.00 96.75 89 LEU A C 1
ATOM 702 O O . LEU A 1 89 ? 3.070 -4.310 -9.654 1.00 96.75 89 LEU A O 1
ATOM 706 N N . LYS A 1 90 ? 0.997 -4.935 -9.075 1.00 96.00 90 LYS A N 1
ATOM 707 C CA . LYS A 1 90 ? 0.771 -5.749 -10.275 1.00 96.00 90 LYS A CA 1
ATOM 708 C C . LYS A 1 90 ? 0.917 -4.926 -11.557 1.00 96.00 90 LYS A C 1
ATOM 710 O O . LYS A 1 90 ? 1.553 -5.389 -12.489 1.00 96.00 90 LYS A O 1
ATOM 715 N N . THR A 1 91 ? 0.379 -3.706 -11.599 1.00 95.56 91 THR A N 1
ATOM 716 C CA . THR A 1 91 ? 0.553 -2.812 -12.756 1.00 95.56 91 THR A CA 1
ATOM 717 C C . THR A 1 91 ? 2.018 -2.448 -12.992 1.00 95.56 91 THR A C 1
ATOM 719 O O . THR A 1 91 ? 2.458 -2.457 -14.135 1.00 95.56 91 THR A O 1
ATOM 722 N N . VAL A 1 92 ? 2.773 -2.150 -11.931 1.00 95.81 92 VAL A N 1
ATOM 723 C CA . VAL A 1 92 ? 4.210 -1.850 -12.032 1.00 95.81 92 VAL A CA 1
ATOM 724 C C . VAL A 1 92 ? 4.991 -3.068 -12.521 1.00 95.81 92 VAL A C 1
ATOM 726 O O . VAL A 1 92 ? 5.824 -2.928 -13.407 1.00 95.81 92 VAL A O 1
ATOM 729 N N . VAL A 1 93 ? 4.699 -4.256 -11.988 1.00 94.81 93 VAL A N 1
ATOM 730 C CA . VAL A 1 93 ? 5.348 -5.508 -12.397 1.00 94.81 93 VAL A CA 1
ATOM 731 C C . VAL A 1 93 ? 5.087 -5.787 -13.873 1.00 94.81 93 VAL A C 1
ATOM 733 O O . VAL A 1 93 ? 6.042 -5.974 -14.611 1.00 94.81 93 VAL A O 1
ATOM 736 N N . THR A 1 94 ? 3.838 -5.691 -14.336 1.00 93.44 94 THR A N 1
ATOM 737 C CA . THR A 1 94 ? 3.515 -5.881 -15.759 1.00 93.44 94 THR A CA 1
ATOM 738 C C . THR A 1 94 ? 4.203 -4.846 -16.649 1.00 93.44 94 THR A C 1
ATOM 740 O O . THR A 1 94 ? 4.751 -5.205 -17.679 1.00 93.44 94 THR A O 1
ATOM 743 N N . ALA A 1 95 ? 4.255 -3.573 -16.241 1.00 93.44 95 ALA A N 1
ATOM 744 C CA . ALA A 1 95 ? 4.960 -2.546 -17.009 1.00 93.44 95 ALA A CA 1
ATOM 745 C C . ALA A 1 95 ? 6.473 -2.815 -17.112 1.00 93.44 95 ALA A C 1
ATOM 747 O O . ALA A 1 95 ? 7.080 -2.487 -18.126 1.00 93.44 95 ALA A O 1
ATOM 748 N N . LEU A 1 96 ? 7.078 -3.405 -16.076 1.00 91.50 96 LEU A N 1
ATOM 749 C CA . LEU A 1 96 ? 8.484 -3.811 -16.082 1.00 91.50 96 LEU A CA 1
ATOM 750 C C . LEU A 1 96 ? 8.718 -5.087 -16.902 1.00 91.50 96 LEU A C 1
ATOM 752 O O . LEU A 1 96 ? 9.715 -5.177 -17.612 1.00 91.50 96 LEU A O 1
ATOM 756 N N . GLU A 1 97 ? 7.811 -6.059 -16.828 1.00 91.56 97 GLU A N 1
ATOM 757 C CA . GLU A 1 97 ? 7.839 -7.267 -17.663 1.00 91.56 97 GLU A CA 1
ATOM 758 C C . GLU A 1 97 ? 7.687 -6.913 -19.149 1.00 91.56 97 GLU A C 1
ATOM 760 O O . GLU A 1 97 ? 8.390 -7.471 -19.988 1.00 91.56 97 GLU A O 1
ATOM 765 N N . ASP A 1 98 ? 6.839 -5.938 -19.482 1.00 88.69 98 ASP A N 1
ATOM 766 C CA . ASP A 1 98 ? 6.653 -5.451 -20.852 1.00 88.69 98 ASP A CA 1
ATOM 767 C C . ASP A 1 98 ? 7.919 -4.769 -21.405 1.00 88.69 98 ASP A C 1
ATOM 769 O O . ASP A 1 98 ? 8.219 -4.884 -22.596 1.00 88.69 98 ASP A O 1
ATOM 773 N N . THR A 1 99 ? 8.672 -4.045 -20.569 1.00 91.75 99 THR A N 1
ATOM 774 C CA . THR A 1 99 ? 9.875 -3.312 -21.004 1.00 91.75 99 THR A CA 1
ATOM 775 C C . THR A 1 99 ? 11.137 -4.166 -21.004 1.00 91.75 99 THR A C 1
ATOM 777 O O . THR A 1 99 ? 11.986 -3.992 -21.881 1.00 91.75 99 THR A O 1
ATOM 780 N N . TYR A 1 100 ? 11.288 -5.062 -20.030 1.00 88.06 100 TYR A N 1
ATOM 781 C CA . TYR A 1 100 ? 12.515 -5.837 -19.818 1.00 88.06 100 TYR A CA 1
ATOM 782 C C . TYR A 1 100 ? 12.371 -7.331 -20.136 1.00 88.06 100 TYR A C 1
ATOM 784 O O . TYR A 1 100 ? 13.379 -8.042 -20.146 1.00 88.06 100 TYR A O 1
ATOM 792 N N . GLY A 1 101 ? 11.160 -7.791 -20.456 1.00 81.25 101 GLY A N 1
ATOM 793 C CA . GLY A 1 101 ? 10.829 -9.200 -20.635 1.00 81.25 101 GLY A CA 1
ATOM 794 C C . GLY A 1 101 ? 10.523 -9.890 -19.305 1.00 81.25 101 GLY A C 1
ATOM 795 O O . GLY A 1 101 ? 11.032 -9.508 -18.249 1.00 81.25 101 GLY A O 1
ATOM 796 N N . ALA A 1 102 ? 9.690 -10.929 -19.357 1.00 76.81 102 ALA A N 1
ATOM 797 C CA . ALA A 1 102 ? 9.458 -11.797 -18.209 1.00 76.81 102 ALA A CA 1
ATOM 798 C C . ALA A 1 102 ? 10.742 -12.575 -17.875 1.00 76.81 102 ALA A C 1
ATOM 800 O O . ALA A 1 102 ? 11.427 -13.081 -18.767 1.00 76.81 102 ALA A O 1
ATOM 801 N N . VAL A 1 103 ? 11.080 -12.646 -16.587 1.00 67.56 103 VAL A N 1
ATOM 802 C CA . VAL A 1 103 ? 12.147 -13.518 -16.089 1.00 67.56 103 VAL A CA 1
ATOM 803 C C . VAL A 1 103 ? 11.480 -14.810 -15.647 1.00 67.56 103 VAL A C 1
ATOM 805 O O . VAL A 1 103 ? 10.904 -14.868 -14.563 1.00 67.56 103 VAL A O 1
ATOM 808 N N . ASP A 1 104 ? 11.531 -15.825 -16.502 1.00 67.38 104 ASP A N 1
ATOM 809 C CA . ASP A 1 104 ? 11.220 -17.184 -16.083 1.00 67.38 104 ASP A CA 1
ATOM 810 C C . ASP A 1 104 ? 12.356 -17.703 -15.178 1.00 67.38 104 ASP A C 1
ATOM 812 O O . ASP A 1 104 ? 13.526 -17.356 -15.351 1.00 67.38 104 ASP A O 1
ATOM 816 N N . GLU A 1 105 ? 12.009 -18.529 -14.186 1.00 63.31 105 GLU A N 1
ATOM 817 C CA . GLU A 1 105 ? 12.969 -19.189 -13.275 1.00 63.31 105 GLU A CA 1
ATOM 818 C C . GLU A 1 105 ? 13.940 -20.132 -14.022 1.00 63.31 105 GLU A C 1
ATOM 820 O O . GLU A 1 105 ? 14.959 -20.546 -13.470 1.00 63.31 105 GLU A O 1
ATOM 825 N N . ASP A 1 106 ? 13.645 -20.451 -15.285 1.00 52.56 106 ASP A N 1
ATOM 826 C CA . ASP A 1 106 ? 14.557 -21.099 -16.223 1.00 52.56 106 ASP A CA 1
ATOM 827 C C . ASP A 1 106 ? 15.232 -20.000 -17.054 1.00 52.56 106 ASP A C 1
ATOM 829 O O . ASP A 1 106 ? 14.567 -19.282 -17.794 1.00 52.56 106 ASP A O 1
ATOM 833 N N . GLY A 1 107 ? 16.534 -19.792 -16.849 1.00 50.16 107 GLY A N 1
ATOM 834 C CA . GLY A 1 107 ? 17.278 -18.565 -17.173 1.00 50.16 107 GLY A CA 1
ATOM 835 C C . GLY A 1 107 ? 17.456 -18.204 -18.656 1.00 50.16 107 GLY A C 1
ATOM 836 O O . GLY A 1 107 ? 18.508 -17.674 -19.024 1.00 50.16 107 GLY A O 1
ATOM 837 N N . GLU A 1 108 ? 16.468 -18.441 -19.513 1.00 44.09 108 GLU A N 1
ATOM 838 C CA . GLU A 1 108 ? 16.469 -18.038 -20.912 1.00 44.09 108 GLU A CA 1
ATOM 839 C C . GLU A 1 108 ? 15.646 -16.755 -21.109 1.00 44.09 108 GLU A C 1
ATOM 841 O O . GLU A 1 108 ? 14.436 -16.754 -21.331 1.00 44.09 108 GLU A O 1
ATOM 846 N N . ARG A 1 109 ? 16.335 -15.609 -21.058 1.00 49.06 109 ARG A N 1
ATOM 847 C CA . ARG A 1 109 ? 15.760 -14.334 -21.502 1.00 49.06 109 ARG A CA 1
ATOM 848 C C . ARG A 1 109 ? 15.462 -14.433 -22.993 1.00 49.06 109 ARG A C 1
ATOM 850 O O . ARG A 1 109 ? 16.392 -14.372 -23.794 1.00 49.06 109 ARG A O 1
ATOM 857 N N . THR A 1 110 ? 14.192 -14.520 -23.377 1.00 52.56 110 THR A N 1
ATOM 858 C CA . THR A 1 110 ? 13.812 -14.385 -24.788 1.00 52.56 110 THR A CA 1
ATOM 859 C C . THR A 1 110 ? 13.978 -12.912 -25.189 1.00 52.56 110 THR A C 1
ATOM 861 O O . THR A 1 110 ? 13.241 -12.062 -24.684 1.00 52.56 110 THR A O 1
ATOM 864 N N . PRO A 1 111 ? 14.931 -12.550 -26.069 1.00 42.00 111 PRO A N 1
ATOM 865 C CA . PRO A 1 111 ? 15.141 -11.161 -26.436 1.00 42.00 111 PRO A CA 1
ATOM 866 C C . PRO A 1 111 ? 14.080 -10.765 -27.463 1.00 42.00 111 PRO A C 1
ATOM 868 O O . PRO A 1 111 ? 14.184 -11.074 -28.654 1.00 42.00 111 PRO A O 1
ATOM 871 N N . MET A 1 112 ? 13.041 -10.065 -27.015 1.00 47.12 112 MET A N 1
ATOM 872 C CA . MET A 1 112 ? 12.138 -9.389 -27.936 1.00 47.12 112 MET A CA 1
ATOM 873 C C . MET A 1 112 ? 12.910 -8.245 -28.603 1.00 47.12 112 MET A C 1
ATOM 875 O O . MET A 1 112 ? 13.493 -7.389 -27.940 1.00 47.12 112 MET A O 1
ATOM 879 N N . LYS A 1 113 ? 12.972 -8.280 -29.939 1.00 44.31 113 LYS A N 1
ATOM 880 C CA . LYS A 1 113 ? 13.690 -7.302 -30.764 1.00 44.31 113 LYS A CA 1
ATOM 881 C C . LYS A 1 113 ? 13.319 -5.869 -30.355 1.00 44.31 113 LYS A C 1
ATOM 883 O O . LYS A 1 113 ? 12.135 -5.531 -30.432 1.00 44.31 113 LYS A O 1
ATOM 888 N N . PRO A 1 114 ? 14.289 -4.993 -30.047 1.00 42.78 114 PRO A N 1
ATOM 889 C CA . PRO A 1 114 ? 14.001 -3.575 -29.968 1.00 42.78 114 PRO A CA 1
ATOM 890 C C . PRO A 1 114 ? 13.668 -3.089 -31.381 1.00 42.78 114 PRO A C 1
ATOM 892 O O . PRO A 1 114 ? 14.468 -3.230 -32.311 1.00 42.78 114 PRO A O 1
ATOM 895 N N . LYS A 1 115 ? 12.468 -2.528 -31.559 1.00 37.22 115 LYS A N 1
ATOM 896 C CA . LYS A 1 115 ? 12.218 -1.637 -32.691 1.00 37.22 115 LYS A CA 1
ATOM 897 C C . LYS A 1 115 ? 13.154 -0.449 -32.515 1.00 37.22 115 LYS A C 1
ATOM 899 O O . LYS A 1 115 ? 12.970 0.374 -31.626 1.00 37.22 115 LYS A O 1
ATOM 904 N N . ALA A 1 116 ? 14.193 -0.432 -33.336 1.00 48.56 116 ALA A N 1
ATOM 905 C CA . ALA A 1 116 ? 15.044 0.717 -33.529 1.00 48.56 116 ALA A CA 1
ATOM 906 C C . ALA A 1 116 ? 14.207 1.821 -34.178 1.00 48.56 116 ALA A C 1
ATOM 908 O O . ALA A 1 116 ? 14.051 1.831 -35.392 1.00 48.56 116 ALA A O 1
ATOM 909 N N . ASP A 1 117 ? 13.688 2.731 -33.361 1.00 43.78 117 ASP A N 1
ATOM 910 C CA . ASP A 1 117 ? 13.404 4.095 -33.781 1.00 43.78 117 ASP A CA 1
ATOM 911 C C . ASP A 1 117 ? 14.196 5.013 -32.848 1.00 43.78 117 ASP A C 1
ATOM 913 O O . ASP A 1 117 ? 14.112 4.935 -31.623 1.00 43.78 117 ASP A O 1
ATOM 917 N N . GLY A 1 118 ? 15.104 5.760 -33.472 1.00 48.38 118 GLY A N 1
ATOM 918 C CA . GLY A 1 118 ? 16.285 6.339 -32.857 1.00 48.38 118 GLY A CA 1
ATOM 919 C C . GLY A 1 118 ? 16.005 7.245 -31.671 1.00 48.38 118 GLY A C 1
ATOM 920 O O . GLY A 1 118 ? 15.408 8.305 -31.812 1.00 48.38 118 GLY A O 1
ATOM 921 N N . VAL A 1 119 ? 16.574 6.875 -30.528 1.00 46.66 119 VAL A N 1
ATOM 922 C CA . VAL A 1 119 ? 16.880 7.806 -29.451 1.00 46.66 119 VAL A CA 1
ATOM 923 C C . VAL A 1 119 ? 18.227 7.393 -28.867 1.00 46.66 119 VAL A C 1
ATOM 925 O O . VAL A 1 119 ? 18.322 6.671 -27.880 1.00 46.66 119 VAL A O 1
ATOM 928 N N . SER A 1 120 ? 19.298 7.857 -29.504 1.00 50.56 120 SER A N 1
ATOM 929 C CA . SER A 1 120 ? 20.622 7.927 -28.887 1.00 50.56 120 SER A CA 1
ATOM 930 C C . SER A 1 120 ? 20.604 9.030 -27.819 1.00 50.56 120 SER A C 1
ATOM 932 O O . SER A 1 120 ? 21.269 10.051 -27.971 1.00 50.56 120 SER A O 1
ATOM 934 N N . LEU A 1 121 ? 19.789 8.885 -26.769 1.00 52.84 121 LEU A N 1
ATOM 935 C CA . LEU A 1 121 ? 19.916 9.729 -25.584 1.00 52.84 121 LEU A CA 1
ATOM 936 C C . LEU A 1 121 ? 21.068 9.168 -24.764 1.00 52.84 121 LEU A C 1
ATOM 938 O O . LEU A 1 121 ? 21.036 8.032 -24.295 1.00 52.84 121 LEU A O 1
ATOM 942 N N . SER A 1 122 ? 22.110 9.984 -24.658 1.00 53.62 122 SER A N 1
ATOM 943 C CA . SER A 1 122 ? 23.236 9.816 -23.754 1.00 53.62 122 SER A CA 1
ATOM 944 C C . SER A 1 122 ? 22.728 9.459 -22.352 1.00 53.62 122 SER A C 1
ATOM 946 O O . SER A 1 122 ? 22.315 10.327 -21.589 1.00 53.62 122 SER A O 1
ATOM 948 N N . VAL A 1 123 ? 22.761 8.169 -22.003 1.00 53.19 123 VAL A N 1
ATOM 949 C CA . VAL A 1 123 ? 22.392 7.627 -20.677 1.00 53.19 123 VAL A CA 1
ATOM 950 C C . VAL A 1 123 ? 23.177 8.311 -19.539 1.00 53.19 123 VAL A C 1
ATOM 952 O O . VAL A 1 123 ? 22.764 8.284 -18.383 1.00 53.19 123 VAL A O 1
ATOM 955 N N . GLY A 1 124 ? 24.296 8.974 -19.860 1.00 56.88 124 GLY A N 1
ATOM 956 C CA . GLY A 1 124 ? 25.099 9.749 -18.915 1.00 56.88 124 GLY A CA 1
ATOM 957 C C . GLY A 1 124 ? 24.499 11.095 -18.487 1.00 56.88 124 GLY A C 1
ATOM 958 O O . GLY A 1 124 ? 24.770 11.527 -17.367 1.00 56.88 124 GLY A O 1
ATOM 959 N N . ASP A 1 125 ? 23.676 11.749 -19.315 1.00 65.44 125 ASP A N 1
ATOM 960 C CA . ASP A 1 125 ? 23.075 13.047 -18.952 1.00 65.44 125 ASP A CA 1
ATOM 961 C C . ASP A 1 125 ? 21.913 12.890 -17.961 1.00 65.44 125 ASP A C 1
ATOM 963 O O . ASP A 1 125 ? 21.756 13.712 -17.057 1.00 65.44 125 ASP A O 1
ATOM 967 N N . ASP A 1 126 ? 21.150 11.798 -18.067 1.00 80.06 126 ASP A N 1
ATOM 968 C CA . ASP A 1 126 ? 20.022 11.509 -17.173 1.00 80.06 126 ASP A CA 1
ATOM 969 C C . ASP A 1 126 ? 20.496 11.268 -15.730 1.00 80.06 126 ASP A C 1
ATOM 971 O O . ASP A 1 126 ? 19.995 11.885 -14.789 1.00 80.06 126 ASP A O 1
ATOM 975 N N . MET A 1 127 ? 21.565 10.483 -15.551 1.00 86.25 127 MET A N 1
ATOM 976 C CA . MET A 1 127 ? 22.138 10.214 -14.227 1.00 86.25 127 MET A CA 1
ATOM 977 C C . MET A 1 127 ? 22.719 11.476 -13.571 1.00 86.25 127 MET A C 1
ATOM 979 O O . MET A 1 127 ? 22.508 11.716 -12.382 1.00 86.25 127 MET A O 1
ATOM 983 N N . ASN A 1 128 ? 23.419 12.316 -14.338 1.00 87.44 128 ASN A N 1
ATOM 984 C CA . ASN A 1 128 ? 23.940 13.585 -13.823 1.00 87.44 128 ASN A CA 1
ATOM 985 C C . ASN A 1 128 ? 22.811 14.547 -13.435 1.00 87.44 128 ASN A C 1
ATOM 987 O O . ASN A 1 128 ? 22.902 15.208 -12.398 1.00 87.44 128 ASN A O 1
ATOM 991 N N . SER A 1 129 ? 21.733 14.599 -14.223 1.00 86.62 129 SER A N 1
ATOM 992 C CA . SER A 1 129 ? 20.557 15.413 -13.907 1.00 86.62 129 SER A CA 1
ATOM 993 C C . SER A 1 129 ? 19.858 14.937 -12.628 1.00 86.62 129 SER A C 1
ATOM 995 O O . SER A 1 129 ? 19.536 15.752 -11.763 1.00 86.62 129 SER A O 1
ATOM 997 N N . PHE A 1 130 ? 19.733 13.619 -12.444 1.00 89.88 130 PHE A N 1
ATOM 998 C CA . PHE A 1 130 ? 19.174 13.017 -11.240 1.00 89.88 130 PHE A CA 1
ATOM 999 C C . PHE A 1 130 ? 20.010 13.351 -9.998 1.00 89.88 130 PHE A C 1
ATOM 1001 O O . PHE A 1 130 ? 19.472 13.824 -8.997 1.00 89.88 130 PHE A O 1
ATOM 1008 N N . LEU A 1 131 ? 21.336 13.188 -10.072 1.00 92.94 131 LEU A N 1
ATOM 1009 C CA . LEU A 1 131 ? 22.241 13.533 -8.970 1.00 92.94 131 LEU A CA 1
ATOM 1010 C C . LEU A 1 131 ? 22.202 15.032 -8.630 1.00 92.94 131 LEU A C 1
ATOM 1012 O O . LEU A 1 131 ? 22.271 15.401 -7.454 1.00 92.94 131 LEU A O 1
ATOM 1016 N N . LEU A 1 132 ? 22.046 15.896 -9.636 1.00 92.31 132 LEU A N 1
ATOM 1017 C CA . LEU A 1 132 ? 21.875 17.335 -9.439 1.00 92.31 132 LEU A CA 1
ATOM 1018 C C . LEU A 1 132 ? 20.534 17.668 -8.762 1.00 92.31 132 LEU A C 1
ATOM 1020 O O . LEU A 1 132 ? 20.485 18.518 -7.875 1.00 92.31 132 LEU A O 1
ATOM 1024 N N . CYS A 1 133 ? 19.452 16.974 -9.113 1.00 90.56 133 CYS A N 1
ATOM 1025 C CA 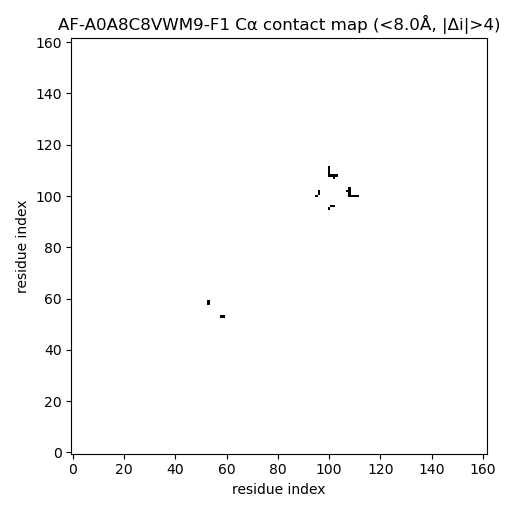. CYS A 1 133 ? 18.178 17.098 -8.404 1.00 90.56 133 CYS A CA 1
ATOM 1026 C C . CYS A 1 133 ? 18.288 16.627 -6.947 1.00 90.56 133 CYS A C 1
ATOM 1028 O O . CYS A 1 133 ? 17.778 17.297 -6.047 1.00 90.56 133 CYS A O 1
ATOM 1030 N N . CYS A 1 134 ? 18.989 15.521 -6.686 1.00 93.69 134 CYS A N 1
ATOM 1031 C CA . CYS A 1 134 ? 19.218 15.039 -5.324 1.00 93.69 134 CYS A CA 1
ATOM 1032 C C . CYS A 1 134 ? 19.999 16.049 -4.472 1.00 93.69 134 CYS A C 1
ATOM 1034 O O . CYS A 1 134 ? 19.672 16.235 -3.300 1.00 93.69 134 CYS A O 1
ATOM 1036 N N . SER A 1 135 ? 21.003 16.720 -5.043 1.00 92.75 135 SER A N 1
ATOM 1037 C CA . SER A 1 135 ? 21.801 17.711 -4.314 1.00 92.75 135 SER A CA 1
ATOM 1038 C C . SER A 1 135 ? 21.009 18.987 -4.010 1.00 92.75 135 SER A C 1
ATOM 1040 O O . SER A 1 135 ? 21.079 19.496 -2.890 1.00 92.75 135 SER A O 1
ATOM 1042 N N . GLN A 1 136 ? 20.181 19.454 -4.950 1.00 94.19 136 GLN A N 1
ATOM 1043 C CA . GLN A 1 136 ? 19.253 20.567 -4.717 1.00 94.19 136 GLN A CA 1
ATOM 1044 C C . GLN A 1 136 ? 18.221 20.232 -3.637 1.00 94.19 136 GLN A C 1
ATOM 1046 O O . GLN A 1 136 ? 17.990 21.032 -2.730 1.00 94.19 136 GLN A O 1
ATOM 1051 N N . PHE A 1 137 ? 17.639 19.033 -3.691 1.00 94.56 137 PHE A N 1
ATOM 1052 C CA . PHE A 1 137 ? 16.676 18.579 -2.691 1.00 94.56 137 PHE A CA 1
ATOM 1053 C C . PHE A 1 137 ? 17.306 18.460 -1.294 1.00 94.56 137 PHE A C 1
ATOM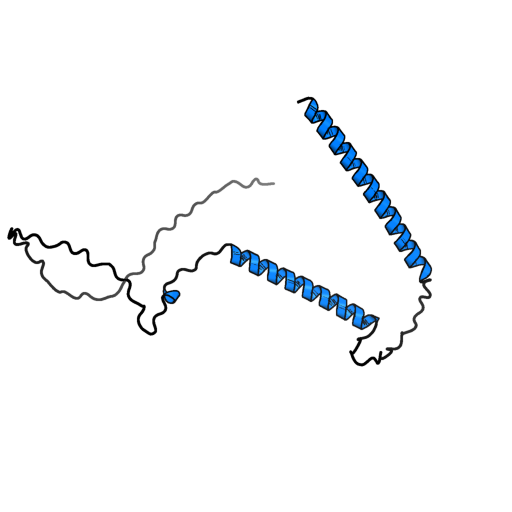 1055 O O . PHE A 1 137 ? 16.704 18.872 -0.302 1.00 94.56 137 PHE A O 1
ATOM 1062 N N . ALA A 1 138 ? 18.542 17.962 -1.205 1.00 95.50 138 ALA A N 1
ATOM 1063 C CA . ALA A 1 138 ? 19.277 17.896 0.056 1.00 95.50 138 ALA A CA 1
ATOM 1064 C C . ALA A 1 138 ? 19.521 19.292 0.658 1.00 95.50 138 ALA A C 1
ATOM 1066 O O . ALA A 1 138 ? 19.318 19.478 1.858 1.00 95.50 138 ALA A O 1
ATOM 1067 N N . ALA A 1 139 ? 19.886 20.280 -0.168 1.00 95.19 139 ALA A N 1
ATOM 1068 C CA . ALA A 1 139 ? 20.071 21.660 0.281 1.00 95.19 139 ALA A CA 1
ATOM 1069 C C . ALA A 1 139 ? 18.764 22.275 0.815 1.00 95.19 139 ALA A C 1
ATOM 1071 O O . ALA A 1 139 ? 18.765 22.893 1.880 1.00 95.19 139 ALA A O 1
ATOM 1072 N N . GLN A 1 140 ? 17.640 22.041 0.128 1.00 94.56 140 GLN A N 1
ATOM 1073 C CA . GLN A 1 140 ? 16.316 22.492 0.575 1.00 94.56 140 GLN A CA 1
ATOM 1074 C C . GLN A 1 140 ? 15.918 21.871 1.919 1.00 94.56 140 GLN A C 1
ATOM 1076 O O . GLN A 1 140 ? 15.382 22.552 2.793 1.00 94.56 140 GLN A O 1
ATOM 1081 N N . LEU A 1 141 ? 16.197 20.580 2.105 1.00 94.25 141 LEU A N 1
ATOM 1082 C CA . LEU A 1 141 ? 15.903 19.884 3.354 1.00 94.25 141 LEU A CA 1
ATOM 1083 C C . LEU A 1 141 ? 16.773 20.407 4.507 1.00 94.25 141 LEU A C 1
ATOM 1085 O O . LEU A 1 141 ? 16.276 20.597 5.617 1.00 94.25 141 LEU A O 1
ATOM 1089 N N . GLU A 1 142 ? 18.051 20.690 4.252 1.00 93.19 142 GLU A N 1
ATOM 1090 C CA . GLU A 1 142 ? 18.945 21.283 5.249 1.00 93.19 142 GLU A CA 1
ATOM 1091 C C . GLU A 1 142 ? 18.496 22.695 5.661 1.00 93.19 142 GLU A C 1
ATOM 1093 O O . GLU A 1 142 ? 18.500 23.021 6.853 1.00 93.19 142 GLU A O 1
ATOM 1098 N N . GLU A 1 143 ? 18.076 23.523 4.703 1.00 93.25 143 GLU A N 1
ATOM 1099 C CA . GLU A 1 143 ? 17.537 24.861 4.962 1.00 93.25 143 GLU A CA 1
ATOM 1100 C C . GLU A 1 143 ? 16.252 24.802 5.800 1.00 93.25 143 GLU A C 1
ATOM 1102 O O . GLU A 1 143 ? 16.174 25.451 6.847 1.00 93.25 143 GLU A O 1
ATOM 1107 N N .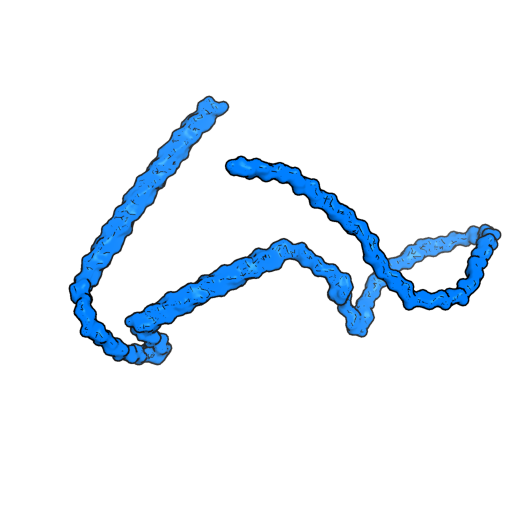 ALA A 1 144 ? 15.298 23.947 5.424 1.00 92.06 144 ALA A N 1
ATOM 1108 C CA . ALA A 1 144 ? 14.055 23.752 6.170 1.00 92.06 144 ALA A CA 1
ATOM 1109 C C . ALA A 1 144 ? 14.302 23.276 7.616 1.00 92.06 144 ALA A C 1
ATOM 1111 O O . ALA A 1 144 ? 13.649 23.735 8.557 1.00 92.06 144 ALA A O 1
ATOM 1112 N N . VAL A 1 145 ? 15.280 22.389 7.830 1.00 91.88 145 VAL A N 1
ATOM 1113 C CA . VAL A 1 145 ? 15.662 21.930 9.178 1.00 91.88 145 VAL A CA 1
ATOM 1114 C C . VAL A 1 145 ? 16.299 23.058 9.997 1.00 91.88 145 VAL A C 1
ATOM 1116 O O . VAL A 1 145 ? 16.062 23.156 11.207 1.00 91.88 145 VAL A O 1
ATOM 1119 N N . LYS A 1 146 ? 17.106 23.925 9.373 1.00 91.31 146 LYS A N 1
ATOM 1120 C CA . LYS A 1 146 ? 17.668 25.111 10.042 1.00 91.31 146 LYS A CA 1
ATOM 1121 C C . LYS A 1 146 ? 16.568 26.096 10.430 1.00 91.31 146 LYS A C 1
ATOM 1123 O O . LYS A 1 146 ? 16.582 26.583 11.561 1.00 91.31 146 LYS A O 1
ATOM 1128 N N . GLU A 1 147 ? 15.599 26.341 9.552 1.00 87.75 147 GLU A N 1
ATOM 1129 C CA . GLU A 1 147 ? 14.441 27.188 9.854 1.00 87.75 147 GLU A CA 1
ATOM 1130 C C . GLU A 1 147 ? 13.619 26.623 11.021 1.00 87.75 147 GLU A C 1
ATOM 1132 O O . GLU A 1 147 ? 13.300 27.354 11.961 1.00 87.75 147 GLU A O 1
ATOM 1137 N N . GLU A 1 148 ? 13.342 25.315 11.029 1.00 87.38 148 GLU A N 1
ATOM 1138 C CA . GLU A 1 148 ? 12.598 24.669 12.116 1.00 87.38 148 GLU A CA 1
ATOM 1139 C C . GLU A 1 148 ? 13.337 24.774 13.460 1.00 87.38 148 GLU A C 1
ATOM 1141 O O . GLU A 1 148 ? 12.728 25.102 14.486 1.00 87.38 148 GLU A O 1
ATOM 1146 N N . ARG A 1 149 ? 14.661 24.564 13.467 1.00 88.44 149 ARG A N 1
ATOM 1147 C CA . ARG A 1 149 ? 15.488 24.771 14.665 1.00 88.44 149 ARG A CA 1
ATOM 1148 C C . ARG A 1 149 ? 15.450 26.217 15.138 1.00 88.44 149 ARG A C 1
ATOM 1150 O O . ARG A 1 149 ? 15.240 26.447 16.327 1.00 88.44 149 ARG A O 1
ATOM 1157 N N . ASN A 1 150 ? 15.611 27.177 14.232 1.00 88.50 150 ASN A N 1
ATOM 1158 C CA . ASN A 1 150 ? 15.558 28.596 14.573 1.00 88.50 150 ASN A CA 1
ATOM 1159 C C . ASN A 1 150 ? 14.189 28.957 15.161 1.00 88.50 150 ASN A C 1
ATOM 1161 O O . ASN A 1 150 ? 14.117 29.560 16.230 1.00 88.50 150 ASN A O 1
ATOM 1165 N N . ARG A 1 151 ? 13.099 28.498 14.540 1.00 86.94 151 ARG A N 1
ATOM 1166 C CA . ARG A 1 151 ? 11.735 28.694 15.044 1.00 86.94 151 ARG A CA 1
ATOM 1167 C C . ARG A 1 151 ? 11.542 28.101 16.443 1.00 86.94 151 ARG A C 1
ATOM 1169 O O . ARG A 1 151 ? 10.949 28.765 17.290 1.00 86.94 151 ARG A O 1
ATOM 1176 N N . LYS A 1 152 ? 12.055 26.894 16.712 1.00 85.25 152 LYS A N 1
ATOM 1177 C CA . LYS A 1 152 ? 12.019 26.279 18.054 1.00 85.25 152 LYS A CA 1
ATOM 1178 C C . LYS A 1 152 ? 12.803 27.090 19.083 1.00 85.25 152 LYS A C 1
ATOM 1180 O O . LYS A 1 152 ? 12.323 27.277 20.197 1.00 85.25 152 LYS A O 1
ATOM 1185 N N . ILE A 1 153 ? 13.983 27.593 18.719 1.00 86.56 153 ILE A N 1
ATOM 1186 C CA . ILE A 1 153 ? 14.797 28.443 19.600 1.00 86.56 153 ILE A CA 1
ATOM 1187 C C . ILE A 1 153 ? 14.028 29.717 19.961 1.00 86.56 153 ILE A C 1
ATOM 1189 O O . ILE A 1 153 ? 13.924 30.045 21.141 1.00 86.56 153 ILE A O 1
ATOM 1193 N N . PHE A 1 154 ? 13.427 30.390 18.976 1.00 84.50 154 PHE A N 1
ATOM 1194 C CA . PHE A 1 154 ? 12.600 31.569 19.233 1.00 84.50 154 PHE A CA 1
ATOM 1195 C C . PHE A 1 154 ? 11.374 31.237 20.087 1.00 84.50 154 PHE A C 1
ATOM 1197 O O . PHE A 1 154 ? 11.095 31.958 21.038 1.00 84.50 154 PHE A 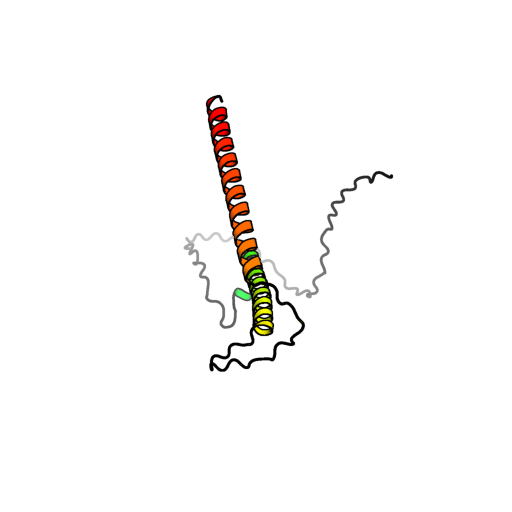O 1
ATOM 1204 N N . GLN A 1 155 ? 10.671 30.136 19.814 1.00 86.56 155 GLN A N 1
ATOM 1205 C CA . GLN A 1 155 ? 9.523 29.717 20.622 1.00 86.56 155 GLN A CA 1
ATOM 1206 C C . GLN A 1 155 ? 9.908 29.470 22.089 1.00 86.56 155 GLN A C 1
ATOM 1208 O O . GLN A 1 155 ? 9.231 29.967 22.987 1.00 86.56 155 GLN A O 1
ATOM 1213 N N . ASN A 1 156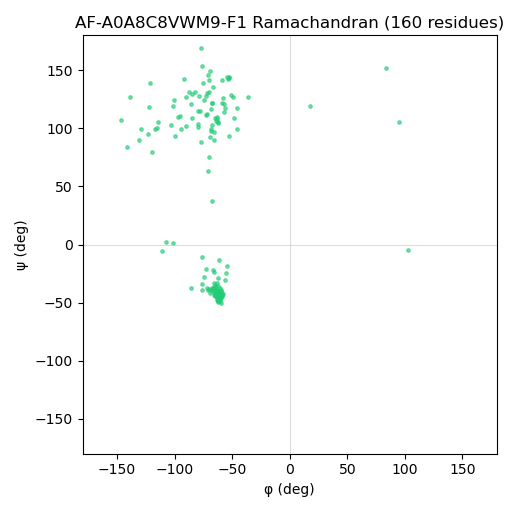 ? 11.014 28.762 22.332 1.00 85.69 156 ASN A N 1
ATOM 1214 C CA . ASN A 1 156 ? 11.531 28.519 23.680 1.00 85.69 156 ASN A CA 1
ATOM 1215 C C . ASN A 1 156 ? 11.959 29.821 24.370 1.00 85.69 156 ASN A C 1
ATOM 1217 O O . ASN A 1 156 ? 11.695 30.002 25.557 1.00 85.69 156 ASN A O 1
ATOM 1221 N N . PHE A 1 157 ? 12.587 30.740 23.630 1.00 86.06 157 PHE A N 1
ATOM 1222 C CA . PHE A 1 157 ? 12.935 32.064 24.138 1.00 86.06 157 PHE A CA 1
ATOM 1223 C C . PHE A 1 157 ? 11.681 32.830 24.570 1.00 86.06 157 PHE A C 1
ATOM 1225 O O . PHE A 1 157 ? 11.616 33.273 25.710 1.00 86.06 157 PHE A O 1
ATOM 1232 N N . PHE A 1 158 ? 10.646 32.913 23.730 1.00 81.12 158 PHE A N 1
ATOM 1233 C CA . PHE A 1 158 ? 9.388 33.581 24.086 1.00 81.12 158 PHE A CA 1
ATOM 1234 C C . PHE A 1 158 ? 8.687 32.940 25.290 1.00 81.12 158 PHE A C 1
ATOM 1236 O O . PHE A 1 158 ? 8.160 33.662 26.131 1.00 81.12 158 PHE A O 1
ATOM 1243 N N . GLN A 1 159 ? 8.733 31.612 25.421 1.00 83.00 159 GLN A N 1
ATOM 1244 C CA . GLN A 1 159 ? 8.164 30.914 26.576 1.00 83.00 159 GLN A CA 1
ATOM 1245 C C . GLN A 1 159 ? 8.894 31.229 27.891 1.00 83.00 159 GLN A C 1
ATOM 1247 O O . GLN A 1 159 ? 8.294 31.121 28.950 1.00 83.00 159 GLN A O 1
ATOM 1252 N N . SER A 1 160 ? 10.160 31.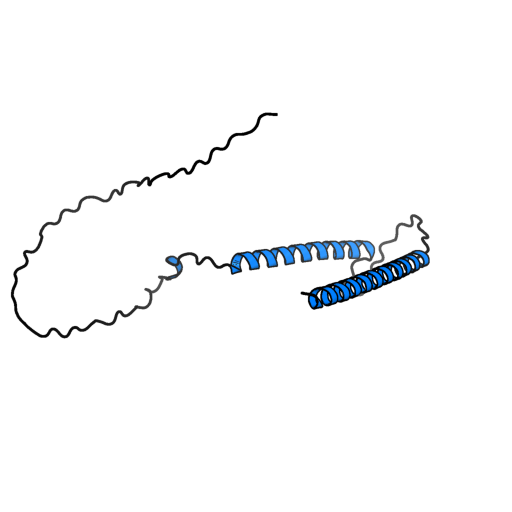655 27.845 1.00 75.00 160 SER A N 1
ATOM 1253 C CA . SER A 1 160 ? 10.903 32.070 29.044 1.00 75.00 160 SER A CA 1
ATOM 1254 C C . SER A 1 160 ? 10.521 33.459 29.584 1.00 75.00 160 SER A C 1
ATOM 1256 O O . SER A 1 160 ? 10.928 33.804 30.691 1.00 75.00 160 SER A O 1
ATOM 1258 N N . PHE A 1 161 ? 9.735 34.244 28.833 1.00 77.56 161 PHE A N 1
ATOM 1259 C CA . PHE A 1 161 ? 9.227 35.563 29.249 1.00 77.56 161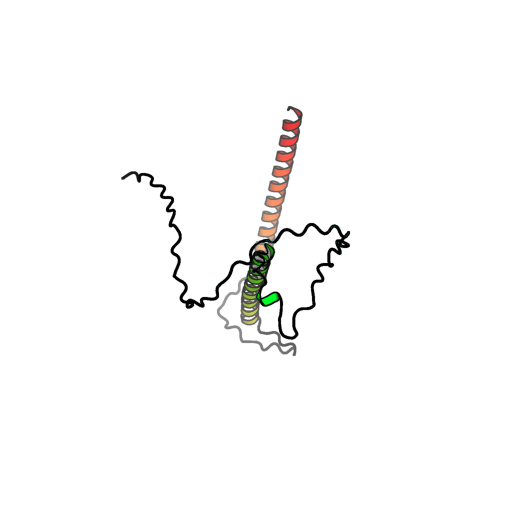 PHE A CA 1
ATOM 1260 C C . PHE A 1 161 ? 7.760 35.550 29.715 1.00 77.56 161 PHE A C 1
ATOM 1262 O O . PHE A 1 161 ? 7.230 36.617 30.031 1.00 77.56 161 PHE A O 1
ATOM 1269 N N . GLN A 1 162 ? 7.103 34.386 29.737 1.00 62.41 162 GLN A N 1
ATOM 1270 C CA . GLN A 1 162 ? 5.719 34.203 30.190 1.00 62.41 162 GLN A CA 1
ATOM 1271 C C . GLN A 1 162 ? 5.682 33.395 31.487 1.00 62.41 162 GLN A C 1
ATOM 1273 O O . GLN A 1 162 ? 4.864 33.755 32.363 1.00 62.41 162 GLN A O 1
#